Protein AF-A0A954HI58-F1 (afdb_monomer_lite)

Structure (mmCIF, N/CA/C/O backbone):
data_AF-A0A954HI58-F1
#
_entry.id   AF-A0A954HI58-F1
#
loop_
_atom_site.group_PDB
_atom_site.id
_atom_site.type_symbol
_atom_site.label_atom_id
_atom_site.label_alt_id
_atom_site.label_comp_id
_atom_site.label_asym_id
_atom_site.label_entity_id
_atom_site.label_seq_id
_atom_site.pdbx_PDB_ins_code
_atom_site.Cartn_x
_atom_site.Cartn_y
_atom_site.Cartn_z
_atom_site.occupancy
_atom_site.B_iso_or_equiv
_atom_site.auth_seq_id
_atom_site.auth_comp_id
_atom_site.auth_asym_id
_atom_site.auth_atom_id
_atom_site.pdbx_PDB_model_num
ATOM 1 N N . MET A 1 1 ? 60.341 55.244 17.051 1.00 44.78 1 MET A N 1
ATOM 2 C CA . MET A 1 1 ? 59.714 53.983 16.605 1.00 44.78 1 MET A CA 1
ATOM 3 C C . MET A 1 1 ? 58.235 54.087 16.957 1.00 44.78 1 MET A C 1
ATOM 5 O O . MET A 1 1 ? 57.880 53.897 18.108 1.00 44.78 1 MET A O 1
ATOM 9 N N . SER A 1 2 ? 57.416 54.577 16.025 1.00 40.56 2 SER A N 1
ATOM 10 C CA . SER A 1 2 ? 55.988 54.852 16.241 1.00 40.56 2 SER A CA 1
ATOM 11 C C . SER A 1 2 ? 55.215 54.056 15.200 1.00 40.56 2 SER A C 1
ATOM 13 O O . SER A 1 2 ? 55.378 54.294 14.006 1.00 40.56 2 SER A O 1
ATOM 15 N N . ILE A 1 3 ? 54.480 53.046 15.658 1.00 47.91 3 ILE A N 1
ATOM 16 C CA . ILE A 1 3 ? 53.675 52.154 14.823 1.00 47.91 3 ILE A CA 1
ATOM 17 C C . ILE A 1 3 ? 52.321 52.837 14.625 1.00 47.91 3 ILE A C 1
ATOM 19 O O . ILE A 1 3 ? 51.550 53.011 15.570 1.00 47.91 3 ILE A O 1
ATOM 23 N N . THR 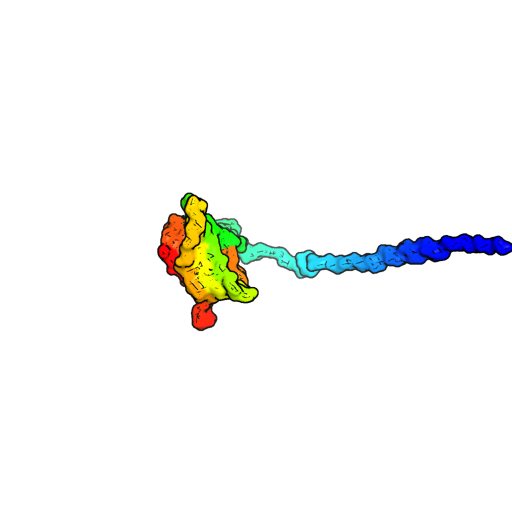A 1 4 ? 52.061 53.281 13.399 1.00 48.75 4 THR A N 1
ATOM 24 C CA . THR A 1 4 ? 50.769 53.804 12.953 1.00 48.75 4 THR A CA 1
ATOM 25 C C . THR A 1 4 ? 49.706 52.697 12.952 1.00 48.75 4 THR A C 1
ATOM 27 O O . THR A 1 4 ? 49.985 51.530 12.691 1.00 48.75 4 THR A O 1
ATOM 30 N N . ARG A 1 5 ? 48.486 53.084 13.340 1.00 53.62 5 ARG A N 1
ATOM 31 C CA . ARG A 1 5 ? 47.346 52.232 13.721 1.00 53.62 5 ARG A CA 1
ATOM 32 C C . ARG A 1 5 ? 46.707 51.464 12.542 1.00 53.62 5 ARG A C 1
ATOM 34 O O . ARG A 1 5 ? 46.703 51.985 11.431 1.00 53.62 5 ARG A O 1
ATOM 41 N N . PRO A 1 6 ? 46.071 50.300 12.796 1.00 54.41 6 PRO A N 1
ATOM 42 C CA . PRO A 1 6 ? 45.417 49.457 11.795 1.00 54.41 6 PRO A CA 1
ATOM 43 C C . PRO A 1 6 ? 43.967 49.918 11.575 1.00 54.41 6 PRO A C 1
ATOM 45 O O . PRO A 1 6 ? 43.035 49.321 12.108 1.00 54.41 6 PRO A O 1
ATOM 48 N N . LEU A 1 7 ? 43.753 51.021 10.855 1.00 53.31 7 LEU A N 1
ATOM 49 C CA . LEU A 1 7 ? 42.388 51.483 10.551 1.00 53.31 7 LEU A CA 1
ATOM 50 C C . LEU A 1 7 ? 41.839 50.923 9.225 1.00 53.31 7 LEU A C 1
ATOM 52 O O . LEU A 1 7 ? 40.627 50.901 9.032 1.00 53.31 7 LEU A O 1
ATOM 56 N N . ASP A 1 8 ? 42.705 50.395 8.357 1.00 51.00 8 ASP A N 1
ATOM 57 C CA . ASP A 1 8 ? 42.318 49.958 7.006 1.00 51.00 8 ASP A CA 1
ATOM 58 C C . ASP A 1 8 ? 41.630 48.582 6.977 1.00 51.00 8 ASP A C 1
ATOM 60 O O . ASP A 1 8 ? 40.908 48.256 6.036 1.00 51.00 8 ASP A O 1
ATOM 64 N N . PHE A 1 9 ? 41.787 47.774 8.030 1.00 50.00 9 PHE A N 1
ATOM 65 C CA . PHE A 1 9 ? 41.229 46.417 8.071 1.00 50.00 9 PHE A CA 1
ATOM 66 C C . PHE A 1 9 ? 39.727 46.369 8.391 1.00 50.00 9 PHE A C 1
ATOM 68 O O . PHE A 1 9 ? 39.047 45.423 7.999 1.00 50.00 9 PHE A O 1
ATOM 75 N N . VAL A 1 10 ? 39.185 47.377 9.081 1.00 52.00 10 VAL A N 1
ATOM 76 C CA . VAL A 1 10 ? 37.777 47.362 9.523 1.00 52.00 10 VAL A CA 1
ATOM 77 C C . VAL A 1 10 ? 36.824 47.775 8.395 1.00 52.00 10 VAL A C 1
ATOM 79 O O . VAL A 1 10 ? 35.715 47.253 8.308 1.00 52.00 10 VAL A O 1
ATOM 82 N N . VAL A 1 11 ? 37.260 48.645 7.477 1.00 51.38 11 VAL A N 1
ATOM 83 C CA . VAL A 1 11 ? 36.428 49.089 6.342 1.00 51.38 11 VAL A CA 1
ATOM 84 C C . VAL A 1 11 ? 36.262 47.978 5.297 1.00 51.38 11 VAL A C 1
ATOM 86 O O . VAL A 1 11 ? 35.185 47.834 4.721 1.00 51.38 11 VAL A O 1
ATOM 89 N N . ALA A 1 12 ? 37.275 47.127 5.107 1.00 51.34 12 ALA A N 1
ATOM 90 C CA . ALA A 1 12 ? 37.203 46.014 4.160 1.00 51.34 12 ALA A CA 1
ATOM 91 C C . ALA A 1 12 ? 36.169 44.941 4.562 1.00 51.34 12 ALA A C 1
ATOM 93 O O . ALA A 1 12 ? 35.542 44.343 3.691 1.00 51.34 12 ALA A O 1
ATOM 94 N N . LEU A 1 13 ? 35.925 44.722 5.862 1.00 50.03 13 LEU A N 1
ATOM 95 C CA . LEU A 1 13 ? 34.984 43.690 6.320 1.00 50.03 13 LEU A CA 1
ATOM 96 C C . LEU A 1 13 ? 33.503 44.085 6.161 1.00 50.03 13 LEU A C 1
ATOM 98 O O . LEU A 1 13 ? 32.651 43.213 6.010 1.00 50.03 13 LEU A O 1
ATOM 102 N N . LEU A 1 14 ? 33.185 45.384 6.164 1.00 49.72 14 LEU A N 1
ATOM 103 C CA . LEU A 1 14 ? 31.808 45.889 6.034 1.00 49.72 14 LEU A CA 1
ATOM 104 C C . LEU A 1 14 ? 31.320 45.976 4.580 1.00 49.72 14 LEU A C 1
ATOM 106 O O . LEU A 1 14 ? 30.115 45.976 4.347 1.00 49.72 14 LEU A O 1
ATOM 110 N N . ALA A 1 15 ? 32.227 46.011 3.601 1.00 49.19 15 ALA A N 1
ATOM 111 C CA . ALA A 1 15 ? 31.866 46.007 2.180 1.00 49.19 15 ALA A CA 1
ATOM 112 C C . ALA A 1 15 ? 31.625 44.589 1.621 1.00 49.19 15 ALA A C 1
ATOM 114 O O . ALA A 1 15 ? 30.918 44.426 0.629 1.00 49.19 15 ALA A O 1
ATOM 115 N N . LEU A 1 16 ? 32.174 43.554 2.265 1.00 50.22 16 LEU A N 1
ATOM 116 C CA . LEU A 1 16 ? 32.026 42.153 1.846 1.00 50.22 16 LEU A CA 1
ATOM 117 C C . LEU A 1 16 ? 30.729 41.488 2.336 1.00 50.22 16 LEU A C 1
ATOM 119 O O . LEU A 1 16 ? 30.354 40.443 1.812 1.00 50.22 16 LEU A O 1
ATOM 123 N N . SER A 1 17 ? 30.006 42.089 3.285 1.00 49.09 17 SER A N 1
ATOM 124 C CA . SER A 1 17 ? 28.722 41.559 3.768 1.00 49.09 17 SER A CA 1
ATOM 125 C C . SER A 1 17 ? 27.530 41.892 2.863 1.00 49.09 17 SER A C 1
ATOM 127 O O . SER A 1 17 ? 26.470 41.290 3.015 1.00 49.09 17 SER A O 1
ATOM 129 N N . GLN A 1 18 ? 27.686 42.800 1.891 1.00 49.84 18 GLN A N 1
ATOM 130 C CA . GLN A 1 18 ? 26.617 43.152 0.941 1.00 49.84 18 GLN A CA 1
ATOM 131 C C . GLN A 1 18 ? 26.598 42.291 -0.330 1.00 49.84 18 GLN A C 1
ATOM 133 O O . GLN A 1 18 ? 25.763 42.497 -1.205 1.00 49.84 18 GLN A O 1
ATOM 138 N N . LEU A 1 19 ? 27.485 41.298 -0.424 1.00 50.59 19 LEU A N 1
ATOM 139 C CA . LEU A 1 19 ? 27.526 40.322 -1.518 1.00 50.59 19 LEU A CA 1
ATOM 140 C C . LEU A 1 19 ? 26.908 38.972 -1.135 1.00 50.59 19 LEU A C 1
ATOM 142 O O . LEU A 1 19 ? 27.167 37.958 -1.781 1.00 50.59 19 LEU A O 1
ATOM 146 N N . VAL A 1 20 ? 26.034 38.951 -0.126 1.00 51.78 20 VAL A N 1
ATOM 147 C CA . VAL A 1 20 ? 25.037 37.886 -0.027 1.00 51.78 20 VAL A CA 1
ATOM 148 C C . VAL A 1 20 ? 24.019 38.162 -1.130 1.00 51.78 20 VAL A C 1
ATOM 150 O O . VAL A 1 20 ? 23.117 38.981 -0.966 1.00 51.78 20 VAL A O 1
ATOM 153 N N . LYS A 1 21 ? 24.199 37.521 -2.292 1.00 52.88 21 LYS A N 1
ATOM 154 C CA . LYS A 1 21 ? 23.107 37.362 -3.256 1.00 52.88 21 LYS A CA 1
ATOM 155 C C . LYS A 1 21 ? 21.909 36.845 -2.464 1.00 52.88 21 LYS A C 1
ATOM 157 O O . LYS A 1 21 ? 22.013 35.784 -1.852 1.00 52.88 21 LYS A O 1
ATOM 162 N N . ALA A 1 22 ? 20.809 37.596 -2.458 1.00 59.03 22 ALA A N 1
ATOM 163 C CA . ALA A 1 22 ? 19.521 37.022 -2.112 1.00 59.03 22 ALA A CA 1
ATOM 164 C C . ALA A 1 22 ? 19.377 35.753 -2.961 1.00 59.03 22 ALA A C 1
ATOM 166 O O . ALA A 1 22 ? 19.532 35.830 -4.182 1.00 59.03 22 ALA A O 1
ATOM 167 N N . GLU A 1 23 ? 19.209 34.595 -2.324 1.00 63.16 23 GLU A N 1
ATOM 168 C CA . GLU A 1 23 ? 18.847 33.384 -3.053 1.00 63.16 23 GLU A CA 1
ATOM 169 C C . GLU A 1 23 ? 17.614 33.711 -3.898 1.00 63.16 23 GLU A C 1
ATOM 171 O O . GLU A 1 23 ? 16.671 34.338 -3.403 1.00 63.16 23 GLU A O 1
ATOM 176 N N . ASP A 1 24 ? 17.664 33.359 -5.185 1.00 73.31 24 ASP A N 1
ATOM 177 C CA . ASP A 1 24 ? 16.523 33.503 -6.084 1.00 73.31 24 ASP A CA 1
ATOM 178 C C . ASP A 1 24 ? 15.310 32.855 -5.403 1.00 73.31 24 ASP A C 1
ATOM 180 O O . ASP A 1 24 ? 15.398 31.698 -4.993 1.00 73.31 24 ASP A O 1
ATOM 184 N N . ASP A 1 25 ? 14.205 33.597 -5.228 1.00 78.75 25 ASP A N 1
ATOM 185 C CA . ASP A 1 25 ? 12.992 33.072 -4.585 1.00 78.75 25 ASP A CA 1
ATOM 186 C C . ASP A 1 25 ? 12.588 31.778 -5.309 1.00 78.75 25 ASP A C 1
ATOM 188 O O . ASP A 1 25 ? 12.132 31.845 -6.458 1.00 78.75 25 ASP A O 1
ATOM 192 N N . PRO A 1 26 ? 12.728 30.597 -4.675 1.00 78.94 26 PRO A N 1
ATOM 193 C CA . PRO A 1 26 ? 12.528 29.317 -5.350 1.00 78.94 26 PRO A CA 1
ATOM 194 C C . PRO A 1 26 ? 11.075 29.133 -5.807 1.00 78.94 26 PRO A C 1
ATOM 196 O O . PRO A 1 26 ? 10.765 28.234 -6.588 1.00 78.94 26 PRO A O 1
ATOM 199 N N . LEU A 1 27 ? 10.170 29.997 -5.335 1.00 81.44 27 LEU A N 1
ATOM 200 C CA . LEU A 1 27 ? 8.758 29.999 -5.677 1.00 81.44 27 LEU A CA 1
ATOM 201 C C . LEU A 1 27 ? 8.376 31.089 -6.687 1.00 81.44 27 LEU A C 1
ATOM 203 O O . LEU A 1 27 ? 7.203 31.174 -7.052 1.00 81.44 27 LEU A O 1
ATOM 207 N N . ALA A 1 28 ? 9.318 31.902 -7.177 1.00 83.44 28 ALA A N 1
ATOM 208 C CA . ALA A 1 28 ? 9.014 33.012 -8.083 1.00 83.44 28 ALA A CA 1
ATOM 209 C C . ALA A 1 28 ? 8.289 32.539 -9.357 1.00 83.44 28 ALA A C 1
ATOM 211 O O . ALA A 1 28 ? 7.295 33.142 -9.764 1.00 83.44 28 ALA A O 1
ATOM 212 N N . ALA A 1 29 ? 8.716 31.403 -9.920 1.00 78.31 29 ALA A N 1
ATOM 213 C CA . ALA A 1 29 ? 8.098 30.774 -11.092 1.00 78.31 29 ALA A CA 1
ATOM 214 C C . ALA A 1 29 ? 6.643 30.318 -10.861 1.00 78.31 29 ALA A C 1
ATOM 216 O O . ALA A 1 29 ? 5.876 30.185 -11.808 1.00 78.31 29 ALA A O 1
ATOM 217 N N . TRP A 1 30 ? 6.253 30.103 -9.603 1.00 77.50 30 TRP A N 1
ATOM 218 C CA . TRP A 1 30 ? 4.906 29.679 -9.209 1.00 77.50 30 TRP A CA 1
ATOM 219 C C . TRP A 1 30 ? 4.002 30.852 -8.821 1.00 77.50 30 TRP A C 1
ATOM 221 O O . TRP A 1 30 ? 2.817 30.663 -8.559 1.00 77.50 30 TRP A O 1
ATOM 231 N N . ARG A 1 31 ? 4.558 32.065 -8.753 1.00 78.62 31 ARG A N 1
ATOM 232 C CA . ARG A 1 31 ? 3.847 33.294 -8.374 1.00 78.62 31 ARG A CA 1
ATOM 233 C C . ARG A 1 31 ? 3.709 34.264 -9.540 1.00 78.62 31 ARG A C 1
ATOM 235 O O . ARG A 1 31 ? 2.736 35.009 -9.598 1.00 78.62 31 ARG A O 1
ATOM 242 N N . GLN A 1 32 ? 4.671 34.270 -10.459 1.00 84.19 32 GLN A N 1
ATOM 243 C CA . GLN A 1 32 ? 4.695 35.166 -11.611 1.00 84.19 32 GLN A CA 1
ATOM 244 C C . GLN A 1 32 ? 4.261 34.421 -12.877 1.00 84.19 32 GLN A C 1
ATOM 246 O O . GLN A 1 32 ? 4.768 33.346 -13.173 1.00 84.19 32 GLN A O 1
ATOM 251 N N . GLY A 1 33 ? 3.317 34.988 -13.633 1.00 80.44 33 GLY A N 1
ATOM 252 C CA . GLY A 1 33 ? 2.857 34.412 -14.905 1.00 80.44 33 GLY A CA 1
ATOM 253 C C . GLY A 1 33 ? 1.960 33.172 -14.782 1.00 80.44 33 GLY A C 1
ATOM 254 O O . GLY A 1 33 ? 1.638 32.554 -15.795 1.00 80.44 33 GLY A O 1
ATOM 255 N N . VAL A 1 34 ? 1.529 32.811 -13.570 1.00 85.25 34 VAL A N 1
ATOM 256 C CA . VAL A 1 34 ? 0.601 31.695 -13.349 1.00 85.25 34 VAL A CA 1
ATOM 257 C C . VAL A 1 34 ? -0.850 32.129 -13.545 1.00 85.25 34 VAL A C 1
ATOM 259 O O . VAL A 1 34 ? -1.250 33.227 -13.161 1.00 85.25 34 VAL A O 1
ATOM 262 N N . THR A 1 35 ? -1.655 31.250 -14.139 1.00 86.44 35 THR A N 1
ATOM 263 C CA . THR A 1 35 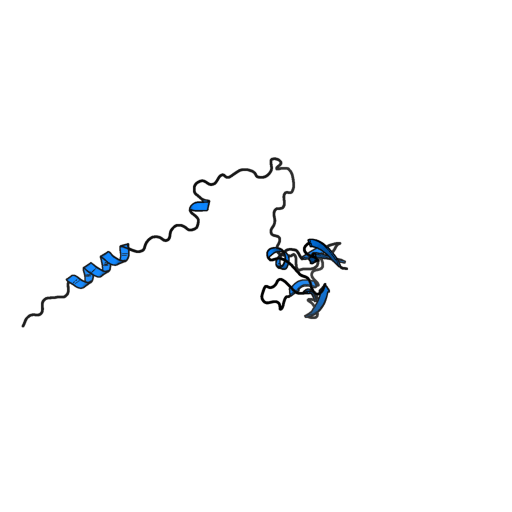? -3.100 31.457 -14.305 1.00 86.44 3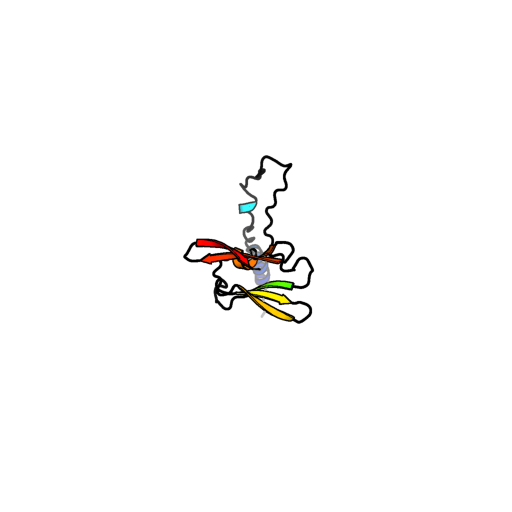5 THR A CA 1
ATOM 264 C C . THR A 1 35 ? -3.850 30.601 -13.294 1.00 86.44 35 THR A C 1
ATOM 266 O O . THR A 1 35 ? -3.720 29.378 -13.307 1.00 86.44 35 THR A O 1
ATOM 269 N N . ILE A 1 36 ? -4.658 31.236 -12.446 1.00 83.62 36 ILE A N 1
ATOM 270 C CA . ILE A 1 36 ? -5.553 30.559 -11.500 1.00 83.62 36 ILE A CA 1
ATOM 271 C C . ILE A 1 36 ? -6.956 30.546 -12.111 1.00 83.62 36 ILE A C 1
ATOM 273 O O . ILE A 1 36 ? -7.459 31.592 -12.518 1.00 83.62 36 ILE A O 1
ATOM 277 N N . ARG A 1 37 ? -7.578 29.367 -12.199 1.00 83.44 37 ARG A N 1
ATOM 278 C CA . ARG A 1 37 ? -8.954 29.197 -12.683 1.00 83.44 37 ARG A CA 1
ATOM 279 C C . ARG A 1 37 ? -9.614 27.988 -12.038 1.00 83.44 37 ARG A C 1
ATOM 281 O O . ARG A 1 37 ? -8.920 27.056 -11.629 1.00 83.44 37 ARG A O 1
ATOM 2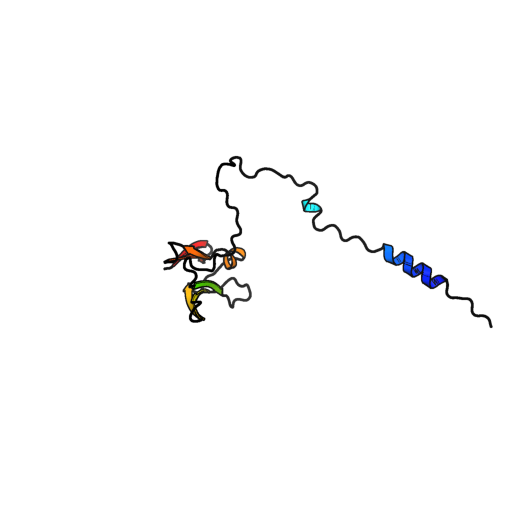88 N N . ASP A 1 38 ? -10.939 27.982 -12.041 1.00 80.81 38 ASP A N 1
ATOM 289 C CA . ASP A 1 38 ? -11.717 26.820 -11.627 1.00 80.81 38 ASP A CA 1
ATOM 290 C C . ASP A 1 38 ? -11.420 25.626 -12.543 1.00 80.81 38 ASP A C 1
ATOM 292 O O . ASP A 1 38 ? -11.379 25.741 -13.771 1.00 80.81 38 ASP A O 1
ATOM 296 N N . VAL A 1 39 ? -11.178 24.466 -11.932 1.00 76.31 39 VAL A N 1
ATOM 297 C CA . VAL A 1 39 ? -10.862 23.218 -12.649 1.00 76.31 39 VAL A CA 1
ATOM 298 C C . VAL A 1 39 ? -12.137 22.513 -13.125 1.00 76.31 39 VAL A C 1
ATOM 300 O O . VAL A 1 39 ? -12.122 21.822 -14.142 1.00 76.31 39 VAL A O 1
ATOM 303 N N . ALA A 1 40 ? -13.248 22.696 -12.410 1.00 76.69 40 ALA A N 1
ATOM 304 C CA . ALA A 1 40 ? -14.539 22.092 -12.704 1.00 76.69 40 ALA A CA 1
ATOM 305 C C . ALA A 1 40 ? -15.633 23.172 -12.774 1.00 76.69 40 ALA A C 1
ATOM 307 O O . ALA A 1 40 ? -15.677 24.021 -11.889 1.00 76.69 40 ALA A O 1
ATOM 308 N N . PRO A 1 41 ? -16.530 23.129 -13.778 1.00 74.94 41 PRO A N 1
ATOM 309 C CA . PRO A 1 41 ? -17.596 24.123 -13.939 1.00 74.94 41 PRO A CA 1
ATOM 310 C C . PRO A 1 41 ? -18.766 23.935 -12.961 1.00 74.94 41 PRO A C 1
ATOM 312 O O . PRO A 1 41 ? -19.592 24.828 -12.821 1.00 74.94 41 PRO A O 1
ATOM 315 N N . ASP A 1 42 ? -18.857 22.762 -12.332 1.00 78.31 42 ASP A N 1
ATOM 316 C CA . ASP A 1 42 ? -19.948 22.361 -11.448 1.00 78.31 42 ASP A CA 1
ATOM 317 C C . ASP A 1 42 ? -19.440 22.267 -10.007 1.00 78.31 42 ASP A C 1
ATOM 319 O O . ASP A 1 42 ? -18.596 21.422 -9.683 1.00 78.31 42 ASP A O 1
ATOM 323 N N . THR A 1 43 ? -19.942 23.168 -9.167 1.00 69.31 43 THR A N 1
ATOM 324 C CA . THR A 1 43 ? -19.586 23.306 -7.754 1.00 69.31 43 THR A CA 1
ATOM 325 C C . THR A 1 43 ? -20.554 22.573 -6.824 1.00 69.31 43 THR A C 1
ATOM 327 O O . THR A 1 43 ? -20.263 22.459 -5.635 1.00 69.31 43 THR A O 1
ATOM 330 N N . GLU A 1 44 ? -21.660 22.019 -7.336 1.00 79.00 44 GLU A N 1
ATOM 331 C CA . GLU A 1 44 ? -22.669 21.291 -6.549 1.00 79.00 44 GLU A CA 1
ATOM 332 C C . GLU A 1 44 ? -22.426 19.774 -6.547 1.00 79.00 44 GLU A C 1
ATOM 334 O O . GLU A 1 44 ? -23.344 18.957 -6.489 1.00 79.00 44 GLU A O 1
ATOM 339 N N . ARG A 1 45 ? -21.153 19.371 -6.586 1.00 68.56 45 ARG A N 1
ATOM 340 C CA . ARG A 1 45 ? -20.744 17.968 -6.524 1.00 68.56 45 ARG A CA 1
ATOM 341 C C . ARG A 1 45 ? -19.575 17.768 -5.577 1.00 68.56 45 ARG A C 1
ATOM 343 O O . ARG A 1 45 ? -18.670 18.597 -5.479 1.00 68.56 45 ARG A O 1
ATOM 350 N N . HIS A 1 46 ? -19.539 16.602 -4.948 1.00 59.94 46 HIS A N 1
ATOM 351 C CA . HIS A 1 46 ? -18.397 16.176 -4.152 1.00 59.94 46 HIS A CA 1
ATOM 352 C C . HI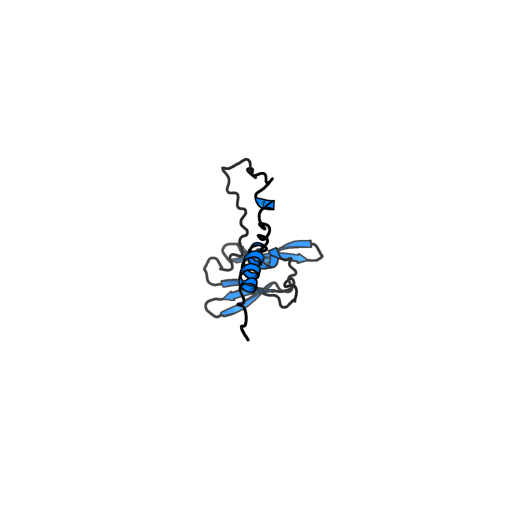S A 1 46 ? -17.221 15.849 -5.082 1.00 59.94 46 HIS A C 1
ATOM 354 O O . HIS A 1 46 ? -17.123 14.752 -5.624 1.00 59.94 46 HIS A O 1
ATOM 360 N N . SER A 1 47 ? -16.335 16.822 -5.290 1.00 54.28 47 SER A N 1
ATOM 361 C CA . SER A 1 47 ? -15.064 16.616 -5.988 1.00 54.28 47 SER A CA 1
ATOM 362 C C . SER A 1 47 ? -13.981 16.346 -4.948 1.00 54.28 47 SER A C 1
ATOM 364 O O . SER A 1 47 ? -13.636 17.229 -4.168 1.00 54.28 47 SER A O 1
ATOM 366 N N . ILE A 1 48 ? -13.455 15.124 -4.919 1.00 52.50 48 ILE A N 1
ATOM 367 C CA . ILE A 1 48 ? -12.368 14.733 -4.017 1.00 52.50 48 ILE A CA 1
ATOM 368 C C . ILE A 1 48 ? -11.103 14.572 -4.862 1.00 52.50 48 ILE A C 1
ATOM 370 O O . ILE A 1 48 ? -10.952 13.595 -5.589 1.00 52.50 48 ILE A O 1
ATOM 374 N N . HIS A 1 49 ? -10.196 15.546 -4.774 1.00 45.16 49 HIS A N 1
ATOM 375 C CA . HIS A 1 49 ? -8.792 15.373 -5.149 1.00 45.16 49 HIS A CA 1
ATOM 376 C C . HIS A 1 49 ? -7.988 15.299 -3.858 1.00 45.16 49 HIS A C 1
ATOM 378 O O . HIS A 1 49 ? -7.414 16.279 -3.388 1.00 45.16 49 HIS A O 1
ATOM 384 N N . SER A 1 50 ? -8.034 14.135 -3.228 1.00 43.94 50 SER A N 1
ATOM 385 C CA . SER A 1 50 ? -7.261 13.870 -2.031 1.00 43.94 50 SER A CA 1
ATOM 386 C C . SER A 1 50 ? -6.148 12.917 -2.413 1.00 43.94 50 SER A C 1
ATOM 388 O O . SER A 1 50 ? -6.412 11.779 -2.798 1.00 43.94 50 SER A O 1
ATOM 390 N N . TYR A 1 51 ? -4.904 13.367 -2.262 1.00 44.19 51 TYR A N 1
ATOM 391 C CA . TYR A 1 51 ? -3.793 12.463 -1.995 1.00 44.19 51 TYR A CA 1
ATOM 392 C C . TYR A 1 51 ? -4.067 11.840 -0.623 1.00 44.19 51 TYR A C 1
ATOM 394 O O . TYR A 1 51 ? -3.534 12.277 0.394 1.00 44.19 51 TYR A O 1
ATOM 402 N N . PHE A 1 52 ? -5.021 10.909 -0.560 1.00 55.09 52 PHE A N 1
ATOM 403 C CA . PHE A 1 52 ? -5.256 10.145 0.648 1.00 55.09 52 PHE A CA 1
ATOM 404 C C . PHE A 1 52 ? -4.074 9.192 0.751 1.00 55.09 52 PHE A C 1
ATOM 406 O O . PHE A 1 52 ? -4.060 8.122 0.146 1.00 55.09 52 PHE A O 1
ATOM 413 N N . ASN A 1 53 ? -3.063 9.612 1.513 1.00 57.16 53 ASN A N 1
ATOM 414 C CA . ASN A 1 53 ? -2.197 8.671 2.204 1.00 57.16 53 ASN A CA 1
ATOM 415 C C . ASN A 1 53 ? -3.141 7.637 2.825 1.00 57.16 53 ASN A C 1
ATOM 417 O O . ASN A 1 53 ? -4.141 8.029 3.429 1.00 57.16 53 ASN A O 1
ATOM 421 N N . THR A 1 54 ? -2.888 6.360 2.547 1.00 60.81 54 THR A N 1
ATOM 422 C CA . THR A 1 54 ? -3.649 5.173 2.977 1.00 60.81 54 THR A CA 1
ATOM 423 C C . THR A 1 54 ? -4.495 5.407 4.231 1.00 60.81 54 THR A C 1
ATOM 425 O O . THR A 1 54 ? -4.001 6.021 5.172 1.00 60.81 54 THR A O 1
ATOM 428 N N . SER A 1 55 ? -5.719 4.880 4.323 1.00 69.88 55 SER A N 1
ATOM 429 C CA . SER A 1 55 ? -6.327 4.648 5.640 1.00 69.88 55 SER A CA 1
ATOM 430 C C . SER A 1 55 ? -5.771 3.322 6.161 1.00 69.88 55 SER A C 1
ATOM 432 O O . SER A 1 55 ? -6.341 2.280 5.840 1.00 69.88 55 SER A O 1
ATOM 434 N N . PRO A 1 56 ? -4.635 3.300 6.895 1.00 84.38 56 PRO A N 1
ATOM 435 C CA . PRO A 1 56 ? -4.036 2.031 7.280 1.00 84.38 56 PRO A CA 1
ATOM 436 C C . PRO A 1 56 ? -4.944 1.293 8.269 1.00 84.38 56 PRO A C 1
ATOM 438 O O . PRO A 1 56 ? -4.930 0.072 8.347 1.00 84.38 56 PRO A O 1
ATOM 441 N N . GLU A 1 57 ? -5.765 2.016 9.023 1.00 92.38 57 GLU A N 1
ATOM 442 C CA . GLU A 1 57 ? -6.650 1.456 10.033 1.00 92.38 57 GLU A CA 1
ATOM 443 C C . GLU A 1 57 ? -7.875 0.786 9.411 1.00 92.38 57 GLU A C 1
ATOM 445 O O . GLU A 1 57 ? -8.621 1.401 8.649 1.00 92.38 57 GLU A O 1
ATOM 450 N N . SER A 1 58 ? -8.106 -0.477 9.779 1.00 94.00 58 SER A N 1
ATOM 451 C CA . SER A 1 58 ? -9.373 -1.164 9.499 1.00 94.00 58 SER A CA 1
ATOM 452 C C . SER A 1 58 ? -10.547 -0.376 10.100 1.00 94.00 58 SER A C 1
ATOM 454 O O . SER A 1 58 ? -10.348 0.237 11.153 1.00 94.00 58 SER A O 1
ATOM 456 N N . PRO A 1 59 ? -11.772 -0.450 9.553 1.00 93.94 59 PRO A N 1
ATOM 457 C CA . PRO A 1 59 ? -12.931 0.294 10.065 1.00 93.94 59 PRO A CA 1
ATOM 458 C C . PRO A 1 59 ? -13.218 0.107 11.562 1.00 93.94 59 PRO A C 1
ATOM 460 O O . PRO A 1 59 ? -13.643 1.037 12.240 1.00 93.94 59 PRO A O 1
ATOM 463 N N . GLU A 1 60 ? -12.962 -1.083 12.098 1.00 92.94 60 GLU A N 1
ATOM 464 C CA . GLU A 1 60 ? -13.115 -1.413 13.515 1.00 92.94 60 GLU A CA 1
ATOM 465 C C . GLU A 1 60 ? -11.887 -1.065 14.379 1.00 92.94 60 GLU A C 1
ATOM 467 O O . GLU A 1 60 ? -11.867 -1.350 15.576 1.00 92.94 60 GLU A O 1
ATOM 472 N N . GLY A 1 61 ? -10.839 -0.503 13.775 1.00 93.50 61 GLY A N 1
ATOM 473 C CA . GLY A 1 61 ? -9.604 -0.080 14.435 1.00 93.50 61 GLY A CA 1
ATOM 474 C C . GLY A 1 61 ? -8.702 -1.210 14.941 1.00 93.50 61 GLY A C 1
ATOM 475 O O . GLY A 1 61 ? -7.781 -0.935 15.704 1.00 93.50 61 GLY A O 1
ATOM 476 N N . LYS A 1 62 ? -8.934 -2.473 14.558 1.00 96.00 62 LYS A N 1
ATOM 477 C CA . LYS A 1 62 ? -8.157 -3.632 15.043 1.00 96.00 62 LYS A CA 1
ATOM 478 C C . LYS A 1 62 ? -6.871 -3.885 14.266 1.00 96.00 62 LYS A C 1
ATOM 480 O O . LYS A 1 62 ? -5.903 -4.375 14.853 1.00 96.00 62 LYS A O 1
ATOM 485 N N . TYR A 1 63 ? -6.857 -3.553 12.980 1.00 96.12 63 TYR A N 1
ATOM 486 C CA . TYR A 1 63 ? -5.754 -3.860 12.081 1.00 96.12 63 TYR A CA 1
ATOM 487 C C . TYR A 1 63 ? -5.130 -2.601 11.484 1.00 96.12 63 TYR A C 1
ATOM 489 O O . TYR A 1 63 ? -5.790 -1.570 11.339 1.00 96.12 63 TYR A O 1
ATOM 497 N N . VAL A 1 64 ? -3.845 -2.704 11.147 1.00 94.06 64 VAL A N 1
ATOM 498 C CA . VAL A 1 64 ? -3.082 -1.698 10.396 1.00 94.06 64 VAL A CA 1
ATOM 499 C C . VAL A 1 64 ? -2.591 -2.332 9.103 1.00 94.06 64 VAL A C 1
ATOM 501 O O . VAL A 1 64 ? -1.893 -3.336 9.161 1.00 94.06 64 VAL A O 1
ATOM 504 N N . LEU A 1 65 ? -2.942 -1.750 7.964 1.00 92.31 65 LEU A N 1
ATOM 505 C CA . LEU A 1 65 ? -2.525 -2.123 6.619 1.00 92.31 65 LEU A CA 1
ATOM 506 C C . LEU A 1 65 ? -1.301 -1.307 6.204 1.00 92.31 65 LEU A C 1
ATOM 508 O O . LEU A 1 65 ? -1.297 -0.086 6.354 1.00 92.31 65 LEU A O 1
ATOM 512 N N . TYR A 1 66 ? -0.275 -1.971 5.684 1.00 90.50 66 TYR A N 1
ATOM 513 C CA . TYR A 1 66 ? 0.929 -1.317 5.172 1.00 90.50 66 TYR A CA 1
ATOM 514 C C . TYR A 1 66 ? 1.680 -2.231 4.213 1.00 90.50 66 TYR A C 1
ATOM 516 O O . TYR A 1 66 ? 1.617 -3.459 4.292 1.00 90.50 66 TYR A O 1
ATOM 524 N N . TYR A 1 67 ? 2.417 -1.603 3.308 1.00 91.06 67 TYR A N 1
ATOM 525 C CA . TYR A 1 67 ? 3.323 -2.268 2.392 1.00 91.06 67 TYR A CA 1
ATOM 526 C C . TYR A 1 67 ? 4.746 -2.288 2.961 1.00 91.06 67 TYR A C 1
ATOM 528 O O . TYR A 1 67 ? 5.203 -1.322 3.575 1.00 91.06 67 TYR A O 1
ATOM 536 N N . THR A 1 68 ? 5.463 -3.384 2.735 1.00 91.25 68 THR A N 1
ATOM 537 C CA . THR A 1 68 ? 6.869 -3.547 3.122 1.00 91.25 68 THR A CA 1
ATOM 538 C C . THR A 1 68 ? 7.681 -4.002 1.927 1.00 91.25 68 THR A C 1
ATOM 540 O O . THR A 1 68 ? 7.263 -4.915 1.223 1.00 91.25 68 THR A O 1
ATOM 543 N N . SER A 1 69 ? 8.869 -3.437 1.743 1.00 91.31 69 SER A N 1
ATOM 544 C CA . SER A 1 69 ? 9.788 -3.818 0.672 1.00 91.31 69 SER A CA 1
ATOM 545 C C . SER A 1 69 ? 11.210 -3.891 1.207 1.00 91.31 69 SER A C 1
ATOM 547 O O . SER A 1 69 ? 11.665 -2.970 1.881 1.00 91.31 69 SER A O 1
ATOM 549 N N . GLU A 1 70 ? 11.930 -4.945 0.832 1.00 90.50 70 GLU A N 1
ATOM 550 C CA . GLU A 1 70 ? 13.384 -5.048 1.013 1.00 90.50 70 GLU A CA 1
ATOM 551 C C . GLU A 1 70 ? 14.154 -4.585 -0.236 1.00 90.50 70 GLU A C 1
ATOM 553 O O . GLU A 1 70 ? 15.368 -4.380 -0.192 1.00 90.50 70 GLU A O 1
ATOM 558 N N . ALA A 1 71 ? 13.460 -4.390 -1.363 1.00 89.50 71 ALA A N 1
ATOM 559 C CA . ALA A 1 71 ? 14.075 -3.915 -2.590 1.00 89.50 71 ALA A CA 1
ATOM 560 C C . ALA A 1 71 ? 14.613 -2.488 -2.416 1.00 89.50 71 ALA A C 1
ATOM 562 O O . ALA A 1 71 ? 13.942 -1.611 -1.870 1.00 89.50 71 ALA A O 1
ATOM 563 N N . LYS A 1 72 ? 15.818 -2.232 -2.942 1.00 89.69 72 LYS A N 1
ATOM 564 C CA . LYS A 1 72 ? 16.511 -0.937 -2.816 1.00 89.69 72 LYS A CA 1
ATOM 565 C C . LYS A 1 72 ? 15.699 0.244 -3.366 1.00 89.69 72 LYS A C 1
ATOM 567 O O . LYS A 1 72 ? 15.838 1.357 -2.873 1.00 89.69 72 LYS A O 1
ATOM 572 N N . ASN A 1 73 ? 14.889 0.010 -4.397 1.00 85.94 73 ASN A N 1
ATOM 573 C CA . ASN A 1 73 ? 14.002 1.012 -4.993 1.00 85.94 73 ASN A CA 1
ATOM 574 C C . ASN A 1 73 ? 12.643 1.117 -4.282 1.00 85.94 73 ASN A C 1
ATOM 576 O O . ASN A 1 73 ? 11.914 2.066 -4.550 1.00 85.94 73 ASN A O 1
ATOM 580 N N . GLY A 1 74 ? 12.296 0.186 -3.388 1.00 87.50 74 GLY A N 1
ATOM 581 C CA . GLY A 1 74 ? 11.009 0.159 -2.691 1.00 87.50 74 GLY A CA 1
ATOM 582 C C . GLY A 1 74 ? 9.835 -0.362 -3.529 1.00 87.50 74 GLY A C 1
ATOM 583 O O . GLY A 1 74 ? 8.698 -0.296 -3.073 1.00 87.50 74 GLY A O 1
ATOM 584 N N . GLU A 1 75 ? 10.073 -0.824 -4.757 1.00 91.00 75 GLU A N 1
ATOM 585 C CA . GLU A 1 75 ? 9.013 -1.119 -5.739 1.00 91.00 75 GLU A CA 1
ATOM 586 C C . GLU A 1 75 ? 8.563 -2.580 -5.733 1.00 91.00 75 GLU A C 1
ATOM 588 O O . GLU A 1 75 ? 7.557 -2.894 -6.358 1.00 91.00 75 GLU A O 1
ATOM 593 N N . TYR A 1 76 ? 9.289 -3.460 -5.040 1.00 92.50 76 TYR A N 1
ATOM 594 C CA . TYR A 1 76 ? 8.973 -4.884 -4.957 1.00 92.50 76 TYR A CA 1
ATOM 595 C C . TYR A 1 76 ? 8.857 -5.351 -3.507 1.00 92.50 76 TYR A C 1
ATOM 597 O O . TYR A 1 76 ? 9.807 -5.203 -2.731 1.00 92.50 76 TYR A O 1
ATOM 605 N N . GLY A 1 77 ? 7.714 -5.925 -3.139 1.00 92.50 77 GLY A N 1
ATOM 606 C CA . GLY A 1 77 ? 7.439 -6.241 -1.744 1.00 92.50 77 GLY A CA 1
ATOM 607 C C . GLY A 1 77 ? 6.074 -6.860 -1.480 1.00 92.50 77 GLY A C 1
ATOM 608 O O . GLY A 1 77 ? 5.410 -7.380 -2.372 1.00 92.50 77 GLY A O 1
ATOM 609 N N . ASP A 1 78 ? 5.662 -6.788 -0.221 1.00 94.00 78 ASP A N 1
ATOM 610 C CA . ASP A 1 78 ? 4.477 -7.456 0.303 1.00 94.00 78 ASP A CA 1
ATOM 611 C C . ASP A 1 78 ? 3.496 -6.455 0.906 1.00 94.00 78 ASP A C 1
ATOM 613 O O . ASP A 1 78 ? 3.892 -5.451 1.505 1.00 94.00 78 ASP A O 1
ATOM 617 N N . LEU A 1 79 ? 2.212 -6.796 0.849 1.00 92.88 79 LEU A N 1
ATOM 618 C CA . LEU A 1 79 ? 1.164 -6.117 1.595 1.00 92.88 79 LEU A CA 1
ATOM 619 C C . LEU A 1 79 ? 0.854 -6.881 2.881 1.00 92.88 79 LEU A C 1
ATOM 621 O O . LEU A 1 79 ? 0.675 -8.104 2.866 1.00 92.88 79 LEU A O 1
ATOM 625 N N . ARG A 1 80 ? 0.774 -6.160 3.999 1.00 94.44 80 ARG A N 1
ATOM 626 C CA . ARG A 1 80 ? 0.647 -6.738 5.337 1.00 94.44 80 ARG A CA 1
ATOM 627 C C . ARG A 1 80 ? -0.476 -6.109 6.133 1.00 94.44 80 ARG A C 1
ATOM 629 O O . ARG A 1 80 ? -0.780 -4.931 5.975 1.00 94.44 80 ARG A O 1
ATOM 636 N N . ILE A 1 81 ? -1.016 -6.900 7.051 1.00 94.94 81 ILE A N 1
ATOM 637 C CA . ILE A 1 81 ? -1.833 -6.416 8.157 1.00 94.94 81 ILE A CA 1
ATOM 638 C C . ILE A 1 81 ? -1.156 -6.733 9.489 1.00 94.94 81 ILE A C 1
ATOM 640 O O . ILE A 1 81 ? -0.663 -7.842 9.695 1.00 94.94 81 ILE A O 1
ATOM 644 N N . LEU A 1 82 ? -1.172 -5.773 10.407 1.00 94.94 82 LEU A N 1
ATOM 645 C CA . LEU A 1 82 ? -0.768 -5.937 11.801 1.00 94.94 82 LEU A CA 1
ATOM 646 C C . LEU A 1 82 ? -2.014 -5.937 12.682 1.00 94.94 82 LEU A C 1
ATOM 648 O O . LEU A 1 82 ? -2.763 -4.962 12.694 1.00 94.94 82 LEU A O 1
ATOM 652 N N . GLU A 1 83 ? -2.215 -6.996 13.459 1.00 97.12 83 GLU A N 1
ATOM 653 C CA . GLU A 1 83 ? -3.214 -7.019 14.527 1.00 97.12 83 GLU A CA 1
ATOM 654 C C . GLU A 1 83 ? -2.704 -6.219 15.732 1.00 97.12 83 GLU A C 1
ATOM 656 O O . GLU A 1 83 ? -1.761 -6.626 16.408 1.00 97.12 83 GLU A O 1
ATOM 661 N N . ARG A 1 84 ? -3.336 -5.080 16.037 1.00 94.12 84 ARG A N 1
ATOM 662 C CA . ARG A 1 84 ? -2.841 -4.144 17.064 1.00 94.12 84 ARG A CA 1
ATOM 663 C C . ARG A 1 84 ? -2.763 -4.749 18.462 1.00 94.12 84 ARG A C 1
ATOM 665 O O . ARG A 1 84 ? -1.864 -4.410 19.221 1.00 94.12 84 ARG A O 1
ATOM 672 N N . ALA A 1 85 ? -3.711 -5.619 18.808 1.00 95.94 85 ALA A N 1
ATOM 673 C CA . ALA A 1 85 ? -3.796 -6.202 20.145 1.00 95.94 85 ALA A CA 1
ATOM 674 C C . ALA A 1 85 ? -2.655 -7.189 20.434 1.00 95.94 85 ALA A C 1
ATOM 676 O O . ALA A 1 85 ? -2.215 -7.302 21.575 1.00 95.94 85 ALA A O 1
ATOM 677 N N . THR A 1 86 ? -2.197 -7.912 19.411 1.00 96.94 86 THR A N 1
ATOM 678 C CA . THR A 1 86 ? -1.237 -9.016 19.557 1.00 96.94 86 THR A CA 1
ATOM 679 C C . THR A 1 86 ? 0.138 -8.683 18.988 1.00 96.94 86 THR A C 1
ATOM 681 O O . THR A 1 86 ? 1.113 -9.348 19.325 1.00 96.94 86 THR A O 1
ATOM 684 N N . GLY A 1 87 ? 0.227 -7.681 18.111 1.00 92.06 87 GLY A N 1
ATOM 685 C CA . GLY A 1 87 ? 1.425 -7.392 17.328 1.00 92.06 87 GLY A CA 1
ATOM 686 C C . GLY A 1 87 ? 1.678 -8.406 16.206 1.00 92.06 87 GLY A C 1
ATOM 687 O O . GLY A 1 87 ? 2.747 -8.396 15.602 1.00 92.06 87 GLY A O 1
ATOM 688 N N . ARG A 1 88 ? 0.728 -9.305 15.925 1.00 96.88 88 ARG A N 1
ATOM 689 C CA . ARG A 1 88 ? 0.893 -10.338 14.902 1.00 96.88 88 ARG A CA 1
ATOM 690 C C . ARG A 1 88 ? 0.746 -9.738 13.507 1.00 96.88 88 ARG A C 1
ATOM 692 O O . ARG A 1 88 ? -0.313 -9.212 13.164 1.00 96.88 88 ARG A O 1
ATOM 699 N N . GLU A 1 89 ? 1.780 -9.889 12.687 1.00 96.69 89 GLU A N 1
ATOM 700 C CA . GLU A 1 89 ? 1.729 -9.554 11.264 1.00 96.69 89 GLU A CA 1
ATOM 701 C C . GLU A 1 89 ? 1.189 -10.719 10.425 1.00 96.69 89 GLU A C 1
ATOM 703 O O . GLU A 1 89 ? 1.455 -11.891 10.697 1.00 96.69 89 GLU A O 1
ATOM 708 N N . THR A 1 90 ? 0.447 -10.398 9.368 1.00 96.81 90 THR A N 1
ATOM 709 C CA . THR A 1 90 ? 0.022 -11.339 8.323 1.00 96.81 90 THR A CA 1
ATOM 710 C C . THR A 1 90 ? 0.278 -10.720 6.962 1.00 96.81 90 THR A C 1
ATOM 712 O O . THR A 1 90 ? -0.085 -9.571 6.734 1.00 96.81 90 THR A O 1
ATOM 715 N N . ILE A 1 91 ? 0.873 -11.482 6.049 1.00 96.56 91 ILE A N 1
ATOM 716 C CA . ILE A 1 91 ? 1.031 -11.065 4.655 1.00 96.56 91 ILE A CA 1
ATOM 717 C C . ILE A 1 91 ? -0.245 -11.441 3.904 1.00 96.56 91 ILE A C 1
ATOM 719 O O . ILE A 1 91 ? -0.609 -12.616 3.883 1.00 96.56 91 ILE A O 1
ATOM 723 N N . VAL A 1 92 ? -0.907 -10.450 3.312 1.00 95.81 92 VAL A N 1
ATOM 724 C CA . VAL A 1 92 ? -2.179 -10.617 2.586 1.00 95.81 92 VAL A CA 1
ATOM 725 C C . VAL A 1 92 ? -1.981 -10.686 1.073 1.00 95.81 92 VAL A C 1
ATOM 727 O O . VAL A 1 92 ? -2.784 -11.290 0.374 1.00 95.81 92 VAL A O 1
ATOM 730 N N . ALA A 1 93 ? -0.882 -10.130 0.561 1.00 95.31 93 ALA A N 1
ATOM 731 C CA . ALA A 1 93 ? -0.462 -10.290 -0.826 1.00 95.31 93 ALA A CA 1
ATOM 732 C C . ALA A 1 93 ? 1.069 -10.210 -0.916 1.00 95.31 93 ALA A C 1
ATOM 734 O O . ALA A 1 93 ? 1.695 -9.450 -0.176 1.00 95.31 93 ALA A O 1
ATOM 735 N N . ARG A 1 94 ? 1.658 -11.037 -1.786 1.00 95.56 94 ARG A N 1
ATOM 736 C CA . ARG A 1 94 ? 3.109 -11.227 -1.919 1.00 95.56 94 ARG A CA 1
ATOM 737 C C . ARG A 1 94 ? 3.608 -10.782 -3.275 1.00 95.56 94 ARG A C 1
ATOM 739 O O . ARG A 1 94 ? 2.847 -10.838 -4.240 1.00 95.56 94 ARG A O 1
ATOM 746 N N . ASP A 1 95 ? 4.896 -10.461 -3.334 1.00 94.75 95 ASP A N 1
ATOM 747 C CA . ASP A 1 95 ? 5.629 -10.301 -4.594 1.00 94.75 95 ASP A CA 1
ATOM 748 C C . ASP A 1 95 ? 4.999 -9.239 -5.516 1.00 94.75 95 ASP A C 1
ATOM 750 O O . ASP A 1 95 ? 4.943 -9.373 -6.741 1.00 94.75 95 A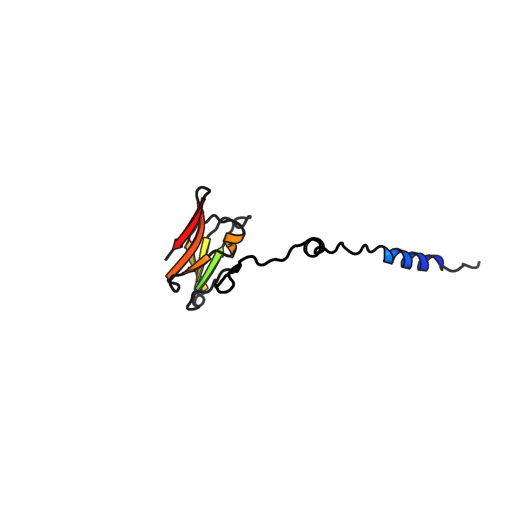SP A O 1
ATOM 754 N N . ILE A 1 96 ? 4.484 -8.173 -4.903 1.00 92.94 96 ILE A N 1
ATOM 755 C CA . ILE A 1 96 ? 3.825 -7.065 -5.582 1.00 92.94 96 ILE A CA 1
ATOM 756 C C . ILE A 1 96 ? 4.901 -6.171 -6.177 1.00 92.94 96 ILE A C 1
ATOM 758 O O . ILE A 1 96 ? 5.791 -5.706 -5.468 1.00 92.94 96 ILE A O 1
ATOM 762 N N . THR A 1 97 ? 4.765 -5.874 -7.466 1.00 93.88 97 THR A N 1
ATOM 763 C CA . THR A 1 97 ? 5.494 -4.776 -8.103 1.00 93.88 97 THR A CA 1
ATOM 764 C C . THR A 1 97 ? 4.600 -3.540 -8.124 1.00 93.88 97 THR A C 1
ATOM 766 O O . THR A 1 97 ? 3.434 -3.630 -8.505 1.00 93.88 97 THR A O 1
ATOM 769 N N . THR A 1 98 ? 5.119 -2.383 -7.726 1.00 88.38 98 THR A N 1
ATOM 770 C CA . THR A 1 98 ? 4.375 -1.117 -7.666 1.00 88.38 98 THR A CA 1
ATOM 771 C C . THR A 1 98 ? 5.258 0.060 -8.072 1.00 88.38 98 THR A C 1
ATOM 773 O O . THR A 1 98 ? 6.466 0.039 -7.877 1.00 88.38 98 THR A O 1
ATOM 776 N N . GLU A 1 99 ? 4.646 1.123 -8.590 1.00 81.88 99 GLU A N 1
ATOM 777 C CA . GLU A 1 99 ? 5.325 2.402 -8.840 1.00 81.88 99 GLU A CA 1
ATOM 778 C C . GLU A 1 99 ? 5.287 3.309 -7.598 1.00 81.88 99 GLU A C 1
ATOM 780 O O . GLU A 1 99 ? 4.587 3.025 -6.620 1.00 81.88 99 GLU A O 1
ATOM 785 N N . ASP A 1 100 ? 6.035 4.415 -7.654 1.00 77.31 100 ASP A N 1
ATOM 786 C CA . ASP A 1 100 ? 6.329 5.324 -6.540 1.00 77.31 100 ASP A CA 1
ATOM 787 C C . ASP A 1 100 ? 5.108 5.715 -5.690 1.00 77.31 100 ASP A C 1
ATOM 789 O O . ASP A 1 100 ? 4.968 5.242 -4.565 1.00 77.31 100 ASP A O 1
ATOM 793 N N . ALA A 1 101 ? 4.180 6.526 -6.208 1.00 67.38 101 ALA A N 1
ATOM 794 C CA . ALA A 1 101 ? 3.026 6.980 -5.421 1.00 67.38 101 ALA A CA 1
ATOM 795 C C . ALA A 1 101 ? 2.114 5.819 -4.979 1.00 67.38 101 ALA A C 1
ATOM 797 O O . ALA A 1 101 ? 1.459 5.868 -3.936 1.00 67.38 101 ALA A O 1
ATOM 798 N N . HIS A 1 102 ? 2.099 4.740 -5.754 1.00 67.88 102 HIS A N 1
ATOM 799 C CA . HIS A 1 102 ? 1.205 3.614 -5.549 1.00 67.88 102 HIS A CA 1
ATOM 800 C C . HIS A 1 102 ? 1.637 2.699 -4.392 1.00 67.88 102 HIS A C 1
ATOM 802 O O . HIS A 1 102 ? 0.778 2.076 -3.766 1.00 67.88 102 HIS A O 1
ATOM 808 N N . ARG A 1 103 ? 2.927 2.703 -4.014 1.00 68.94 103 ARG A N 1
ATOM 809 C CA . ARG A 1 103 ? 3.418 1.979 -2.826 1.00 68.94 103 ARG A CA 1
ATOM 810 C C . ARG A 1 103 ? 2.974 2.604 -1.504 1.00 68.94 103 ARG A C 1
ATOM 812 O O . ARG A 1 103 ? 2.932 1.904 -0.499 1.00 68.94 103 ARG A O 1
ATOM 819 N N . ALA A 1 104 ? 2.637 3.896 -1.506 1.00 61.53 104 ALA A N 1
ATOM 820 C CA . ALA A 1 104 ? 2.375 4.674 -0.294 1.00 61.53 104 ALA A CA 1
ATOM 821 C C . ALA A 1 104 ? 0.917 5.135 -0.131 1.00 61.53 104 ALA A C 1
ATOM 823 O O . ALA A 1 104 ? 0.570 5.634 0.937 1.00 61.53 104 ALA A O 1
ATOM 824 N N . ALA A 1 105 ? 0.076 5.019 -1.166 1.00 66.81 105 ALA A N 1
ATOM 825 C CA . ALA A 1 105 ? -1.261 5.627 -1.153 1.00 66.81 105 ALA A CA 1
ATOM 826 C C . ALA A 1 105 ? -2.396 4.725 -1.664 1.00 66.81 105 ALA A C 1
ATOM 828 O O . ALA A 1 105 ? -3.568 5.025 -1.435 1.00 66.81 105 ALA A O 1
ATOM 829 N N . CYS A 1 106 ? -2.087 3.614 -2.335 1.00 81.62 106 CYS A N 1
ATOM 830 C CA . CYS A 1 106 ? -3.099 2.851 -3.066 1.00 81.62 106 CYS A CA 1
ATOM 831 C C . CYS A 1 106 ? -3.470 1.518 -2.426 1.00 81.62 106 CYS A C 1
ATOM 833 O O . CYS A 1 106 ? -3.949 0.650 -3.142 1.00 81.62 106 CYS A O 1
ATOM 835 N N . GLN A 1 107 ? -3.284 1.346 -1.112 1.00 87.12 107 GLN A N 1
ATOM 836 C CA . GLN A 1 107 ? -3.833 0.197 -0.382 1.00 87.12 107 GLN A CA 1
ATOM 837 C C . GLN A 1 107 ? -4.912 0.668 0.589 1.00 87.12 107 GLN A C 1
ATOM 839 O O . GLN A 1 107 ? -4.692 1.592 1.373 1.00 87.12 107 GLN A O 1
ATOM 844 N N . GLN A 1 108 ? -6.099 0.076 0.496 1.00 90.69 108 GLN A N 1
ATOM 845 C CA . GLN A 1 108 ? -7.280 0.550 1.209 1.00 90.69 108 GLN A CA 1
ATOM 846 C C . GLN A 1 108 ? -8.130 -0.616 1.697 1.00 90.69 108 GLN A C 1
ATOM 848 O O . GLN A 1 108 ? -8.348 -1.596 0.981 1.00 90.69 108 GLN A O 1
ATOM 853 N N . TRP A 1 109 ? -8.680 -0.469 2.898 1.00 92.69 109 TRP A N 1
ATOM 854 C CA . TRP A 1 109 ? -9.778 -1.313 3.349 1.00 92.69 109 TRP A CA 1
ATOM 855 C C . TRP A 1 109 ? -11.039 -1.004 2.541 1.00 92.69 109 TRP A C 1
ATOM 857 O O . TRP A 1 109 ? -11.352 0.143 2.229 1.00 92.69 109 TRP A O 1
ATOM 867 N N . SER A 1 110 ? -11.794 -2.043 2.221 1.00 92.44 110 SER A N 1
ATOM 868 C CA . SER A 1 110 ? -13.037 -1.973 1.461 1.00 92.44 110 SER A CA 1
ATOM 869 C C . SER A 1 110 ? -14.052 -2.961 2.035 1.00 92.44 110 SER A C 1
ATOM 871 O O . SER A 1 110 ? -13.741 -3.719 2.958 1.00 92.44 110 SER A O 1
ATOM 873 N N . ASN A 1 111 ? -15.290 -2.936 1.528 1.00 93.38 111 ASN A N 1
ATOM 874 C CA . ASN A 1 111 ? -16.337 -3.881 1.934 1.00 93.38 111 ASN A CA 1
ATOM 875 C C . ASN A 1 111 ? -16.531 -3.951 3.469 1.00 93.38 111 ASN A C 1
ATOM 877 O O . ASN A 1 111 ? -16.659 -5.024 4.058 1.00 93.38 111 ASN A O 1
ATOM 881 N N . GLY A 1 112 ? -16.471 -2.793 4.139 1.00 90.75 112 GLY A N 1
ATOM 882 C CA . GLY A 1 112 ? -16.578 -2.703 5.598 1.00 90.75 112 GLY A CA 1
ATOM 883 C C . GLY A 1 112 ? -15.439 -3.390 6.362 1.00 90.75 112 GLY A C 1
ATOM 884 O O . GLY A 1 112 ? -15.679 -3.888 7.455 1.00 90.75 112 GLY A O 1
ATOM 885 N N . GLY A 1 113 ? -14.231 -3.447 5.789 1.00 92.81 113 GLY A N 1
ATOM 886 C CA . GLY A 1 113 ? -13.052 -4.062 6.411 1.00 92.81 113 GLY A CA 1
ATOM 887 C C . GLY A 1 113 ? -12.844 -5.532 6.047 1.00 92.81 113 GLY A C 1
ATOM 888 O O . GLY A 1 113 ? -11.892 -6.143 6.511 1.00 92.81 113 GLY A O 1
ATOM 889 N N . LYS A 1 114 ? -13.712 -6.106 5.206 1.00 94.12 114 LYS A N 1
ATOM 890 C CA . LYS A 1 114 ? -13.645 -7.520 4.801 1.00 94.12 114 LYS A CA 1
ATOM 891 C C . LYS A 1 114 ? -12.719 -7.788 3.625 1.00 94.12 114 LYS A C 1
ATOM 893 O O . LYS A 1 114 ? -12.508 -8.941 3.283 1.00 94.12 114 LYS A O 1
ATOM 898 N N . SER A 1 115 ? -12.271 -6.744 2.939 1.00 95.19 115 SER A N 1
ATOM 899 C CA . SER A 1 115 ? -11.414 -6.898 1.772 1.00 95.19 115 SER A CA 1
ATOM 900 C C . SER A 1 115 ? -10.441 -5.737 1.685 1.00 95.19 115 SER A C 1
ATOM 902 O O . SER A 1 115 ? -10.768 -4.609 2.063 1.00 95.19 115 SER A O 1
ATOM 904 N N . ILE A 1 116 ? -9.265 -5.994 1.138 1.00 94.12 116 ILE A N 1
ATOM 905 C CA . ILE A 1 116 ? -8.230 -5.000 0.888 1.00 94.12 116 ILE A CA 1
ATOM 906 C C . ILE A 1 116 ? -8.104 -4.824 -0.618 1.00 94.12 116 ILE A C 1
ATOM 908 O O . ILE A 1 116 ? -7.900 -5.794 -1.345 1.00 94.12 116 ILE A O 1
ATOM 912 N N . VAL A 1 117 ? -8.224 -3.582 -1.079 1.00 93.31 117 VAL A N 1
ATOM 913 C CA . VAL A 1 117 ? -7.979 -3.205 -2.472 1.00 93.31 117 VAL A CA 1
ATOM 914 C C . VAL A 1 117 ? -6.596 -2.588 -2.561 1.00 93.31 117 VAL A C 1
ATOM 916 O O . VAL A 1 117 ? -6.243 -1.737 -1.744 1.00 93.31 117 VAL A O 1
ATOM 919 N N . TYR A 1 118 ? -5.814 -3.024 -3.540 1.00 91.31 118 TYR A N 1
ATOM 920 C CA . TYR A 1 118 ? -4.480 -2.497 -3.794 1.00 91.31 118 TYR A CA 1
ATOM 921 C C . TYR A 1 118 ? -4.193 -2.424 -5.287 1.00 91.31 118 TYR A C 1
ATOM 923 O O . TYR A 1 118 ? -4.921 -2.996 -6.098 1.00 91.31 118 TYR A O 1
ATOM 931 N N . HIS A 1 119 ? -3.140 -1.711 -5.665 1.00 91.44 119 HIS A N 1
ATOM 932 C CA . HIS A 1 119 ? -2.670 -1.730 -7.040 1.00 91.44 119 HIS A CA 1
ATOM 933 C C . HIS A 1 119 ? -1.406 -2.578 -7.200 1.00 91.44 119 HIS A C 1
ATOM 935 O O . HIS A 1 119 ? -0.563 -2.616 -6.304 1.00 91.44 119 HIS A O 1
ATOM 941 N N . GLU A 1 120 ? -1.258 -3.204 -8.365 1.00 92.31 120 GLU A N 1
ATOM 942 C CA . GLU A 1 120 ? -0.033 -3.892 -8.776 1.00 92.31 120 GLU A CA 1
ATOM 943 C C . GLU A 1 120 ? 0.302 -3.595 -10.240 1.00 92.31 120 GLU A C 1
ATOM 945 O O . GLU A 1 120 ? -0.577 -3.316 -11.062 1.00 92.31 120 GLU A O 1
ATOM 950 N N . VAL A 1 121 ? 1.581 -3.722 -10.577 1.00 92.56 121 VAL A N 1
ATOM 951 C CA . VAL A 1 121 ? 2.058 -3.861 -11.949 1.00 92.56 121 VAL A CA 1
ATOM 952 C C . VAL A 1 121 ? 2.351 -5.330 -12.193 1.00 92.56 121 VAL A C 1
ATOM 954 O O . VAL A 1 121 ? 3.215 -5.920 -11.549 1.00 92.56 121 VAL A O 1
ATOM 957 N N . ARG A 1 122 ? 1.661 -5.924 -13.163 1.00 90.44 122 ARG A N 1
ATOM 958 C CA . ARG A 1 122 ? 1.904 -7.305 -13.579 1.00 90.44 122 ARG A CA 1
ATOM 959 C C . ARG A 1 122 ? 1.901 -7.401 -15.094 1.00 90.44 122 ARG A C 1
ATOM 961 O O . ARG A 1 122 ? 0.975 -6.929 -15.757 1.00 90.44 122 ARG A O 1
ATOM 968 N N . ASP A 1 123 ? 2.947 -8.021 -15.630 1.00 92.38 123 ASP A N 1
ATOM 969 C CA . ASP A 1 123 ? 3.196 -8.152 -17.071 1.00 92.38 123 ASP A CA 1
ATOM 970 C C . ASP A 1 123 ? 3.250 -6.791 -17.791 1.00 92.38 123 ASP A C 1
ATOM 972 O O . ASP A 1 123 ? 2.747 -6.639 -18.898 1.00 92.38 123 ASP A O 1
ATOM 976 N N . GLY A 1 124 ? 3.814 -5.770 -17.134 1.00 90.19 124 GLY A N 1
ATOM 977 C CA . GLY A 1 124 ? 3.901 -4.407 -17.676 1.00 90.19 124 GLY A CA 1
ATOM 978 C C . GLY A 1 124 ? 2.584 -3.624 -17.660 1.00 90.19 124 GLY A C 1
ATOM 979 O O . GLY A 1 124 ? 2.526 -2.523 -18.204 1.00 90.19 124 GLY A O 1
ATOM 980 N N . HIS A 1 125 ? 1.535 -4.161 -17.033 1.00 90.94 125 HIS A N 1
ATOM 981 C CA . HIS A 1 125 ? 0.226 -3.521 -16.955 1.00 90.94 125 HIS A CA 1
ATOM 982 C C . HIS A 1 125 ? -0.170 -3.204 -15.517 1.00 90.94 125 HIS A C 1
ATOM 984 O O . HIS A 1 125 ? -0.048 -4.049 -14.629 1.00 90.94 125 HIS A O 1
ATOM 990 N N . TRP A 1 126 ? -0.720 -2.005 -15.329 1.00 90.81 126 TRP A N 1
ATOM 991 C CA . TRP A 1 126 ? -1.377 -1.589 -14.094 1.00 90.81 126 TRP A CA 1
ATOM 992 C C . TRP A 1 126 ? -2.680 -2.349 -13.873 1.00 90.81 126 TRP A C 1
ATOM 994 O O . TRP A 1 126 ? -3.497 -2.478 -14.789 1.00 90.81 126 TRP A O 1
ATOM 1004 N N . ARG A 1 127 ? -2.879 -2.834 -12.647 1.00 91.19 127 ARG A N 1
ATOM 1005 C CA . ARG A 1 127 ? -4.073 -3.571 -12.227 1.00 91.19 127 ARG A CA 1
ATOM 1006 C C . ARG A 1 127 ? -4.526 -3.109 -10.848 1.00 91.19 127 ARG A C 1
ATOM 1008 O O . ARG A 1 127 ? -3.709 -2.773 -9.994 1.00 91.19 127 ARG A O 1
ATOM 1015 N N . VAL A 1 128 ? -5.839 -3.139 -10.640 1.00 92.19 128 VAL A N 1
ATOM 1016 C CA . VAL A 1 128 ? -6.463 -3.014 -9.320 1.00 92.19 128 VAL A CA 1
ATOM 1017 C C . VAL A 1 128 ? -6.834 -4.414 -8.858 1.00 92.19 128 VAL A C 1
ATOM 1019 O O . VAL A 1 128 ? -7.523 -5.143 -9.571 1.00 92.19 128 VAL A O 1
ATOM 1022 N N . MET A 1 129 ? -6.373 -4.776 -7.673 1.00 94.31 129 MET A N 1
ATOM 1023 C CA . MET A 1 129 ? -6.535 -6.088 -7.070 1.00 94.31 129 MET A CA 1
ATOM 1024 C C . MET A 1 129 ? -7.394 -5.979 -5.818 1.00 94.31 129 MET A C 1
ATOM 1026 O O . MET A 1 129 ? -7.412 -4.941 -5.159 1.00 94.31 129 MET A O 1
ATOM 1030 N N . ALA A 1 130 ? -8.075 -7.066 -5.473 1.00 94.38 130 ALA A N 1
ATOM 1031 C CA . ALA A 1 130 ? -8.789 -7.208 -4.213 1.00 94.38 130 ALA A CA 1
ATOM 1032 C C . ALA A 1 130 ? -8.442 -8.560 -3.581 1.00 94.38 130 ALA A C 1
ATOM 1034 O O . ALA A 1 130 ? -8.326 -9.558 -4.293 1.00 94.38 130 ALA A O 1
ATOM 1035 N N . VAL A 1 131 ? -8.277 -8.579 -2.262 1.00 94.50 131 VAL A N 1
ATOM 1036 C CA . VAL A 1 131 ? -8.068 -9.790 -1.455 1.00 94.50 131 VAL A CA 1
ATOM 1037 C C . VAL A 1 131 ? -8.972 -9.747 -0.225 1.00 94.50 131 VAL A C 1
ATOM 1039 O O . VAL A 1 131 ? -9.244 -8.656 0.283 1.00 94.50 131 VAL A O 1
ATOM 1042 N N . ASP A 1 132 ? -9.467 -10.903 0.210 1.00 90.62 132 ASP A N 1
ATOM 1043 C CA . ASP A 1 132 ? -10.326 -11.104 1.382 1.00 90.62 132 ASP A CA 1
ATOM 1044 C C . ASP A 1 132 ? -9.614 -11.808 2.552 1.00 90.62 132 ASP A C 1
ATOM 1046 O O . ASP A 1 132 ? -8.619 -12.535 2.327 1.00 90.62 132 ASP A O 1
#

Foldseek 3Di:
DDDDDDPPVVVVVVVVVVPPDPPDPPCPVVVPPDDDDDPDPDPPDPDDPDLAQEPQAQLVRQKGWAWDDPDPQLQWGFIWIAGPVPRDIDTQGHGFGHDDSQRGRAWYQDPNNPKIWGWGQDPNDIDIDITD

Secondary structure (DSSP, 8-state):
-------HHHHHHHHGGGG-PPPP-TTHHHHSS-----S-S--SS-----------B-TTSSEEEEEE--STTS-EEEEEEEETTTTEEEEEEEEEE--HHHHHH--EEEGGGTEEEEEEEETTEEEEEEE-

Sequence (132 aa):
MSITRPLDFVVALLALSQLVKAEDDPLAAWRQGVTIRDVAPDTERHSIHSYFNTSPESPEGKYVLYYTSEAKNGEYGDLRILERATGRETIVARDITTEDAHRAACQQWSNGGKSIVYHEVRDGHWRVMAVD

Radius of gyration: 28.19 Å; chains: 1; bounding box: 82×66×38 Å

pLDDT: mean 79.0, std 17.39, range [40.56, 97.12]